Protein AF-A6YIL5-F1 (afdb_monomer)

Structure (mmCIF, N/CA/C/O backbone):
data_AF-A6YIL5-F1
#
_entry.id   AF-A6YIL5-F1
#
loop_
_atom_site.group_PDB
_atom_site.id
_atom_site.type_symbol
_atom_site.label_atom_id
_atom_site.label_alt_id
_atom_site.label_comp_id
_atom_site.label_asym_id
_atom_site.label_entity_id
_atom_site.label_seq_id
_atom_site.pdbx_PDB_ins_code
_atom_site.Cartn_x
_atom_site.Cartn_y
_atom_site.Cartn_z
_atom_site.occupancy
_atom_site.B_iso_or_equiv
_atom_site.auth_seq_id
_atom_site.auth_comp_id
_atom_site.auth_asym_id
_atom_site.auth_atom_id
_atom_site.pdbx_PDB_model_num
ATOM 1 N N . LEU A 1 1 ? -12.002 5.987 11.612 1.00 59.53 1 LEU A N 1
ATOM 2 C CA . LEU A 1 1 ? -11.703 4.938 12.611 1.00 59.53 1 LEU A CA 1
ATOM 3 C C . LEU A 1 1 ? -12.936 4.594 13.446 1.00 59.53 1 LEU A C 1
ATOM 5 O O . LEU A 1 1 ? -13.471 3.524 13.217 1.00 59.53 1 LEU A O 1
ATOM 9 N N . HIS A 1 2 ? -13.482 5.503 14.271 1.00 63.44 2 HIS A N 1
ATOM 10 C CA . HIS A 1 2 ? -14.626 5.208 15.163 1.00 63.44 2 HIS A CA 1
ATOM 11 C C . HIS A 1 2 ? -15.885 4.607 14.485 1.00 63.44 2 HIS A C 1
ATOM 13 O O . HIS A 1 2 ? -16.531 3.752 15.080 1.00 63.44 2 HIS A O 1
ATOM 19 N N . TRP A 1 3 ? -16.233 4.991 13.249 1.00 64.94 3 TRP A N 1
ATOM 20 C CA . TRP A 1 3 ? -17.377 4.387 12.539 1.00 64.94 3 TRP A CA 1
AT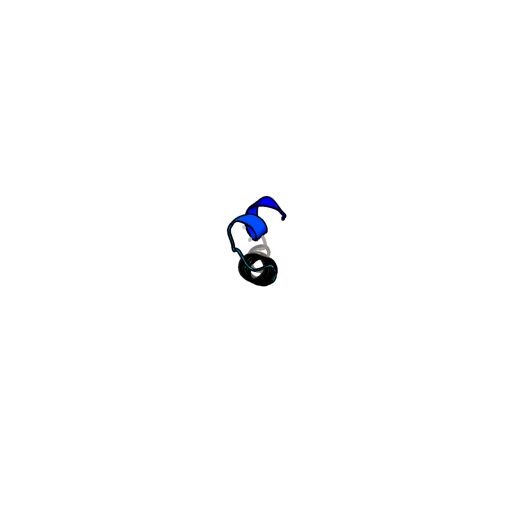OM 21 C C . TRP A 1 3 ? -17.144 2.949 12.059 1.00 64.94 3 TRP A C 1
ATOM 23 O O . TRP A 1 3 ? -18.105 2.208 11.935 1.00 64.94 3 TRP A O 1
ATOM 33 N N . TYR A 1 4 ? -15.895 2.541 11.826 1.00 59.41 4 TYR A N 1
ATOM 34 C CA . TYR A 1 4 ? -15.569 1.185 11.370 1.00 59.41 4 TYR A CA 1
ATOM 35 C C . TYR A 1 4 ? -15.314 0.239 12.552 1.00 59.41 4 TYR A C 1
ATOM 37 O O . TYR A 1 4 ? -15.790 -0.889 12.544 1.00 59.41 4 TYR A O 1
ATOM 45 N N . THR A 1 5 ? -14.691 0.726 13.630 1.00 60.41 5 THR A N 1
ATOM 46 C CA . THR A 1 5 ? -14.567 -0.042 14.882 1.00 60.41 5 THR A CA 1
ATOM 47 C C . THR A 1 5 ? -15.891 -0.144 15.652 1.00 60.41 5 THR A C 1
ATOM 49 O O . THR A 1 5 ? -16.096 -1.086 16.410 1.00 60.41 5 THR A O 1
ATOM 52 N N . GLY A 1 6 ? -16.831 0.786 15.431 1.00 63.84 6 GLY A N 1
ATOM 53 C CA . GLY A 1 6 ? -18.193 0.729 15.978 1.00 63.84 6 GLY A CA 1
ATOM 54 C C . GLY A 1 6 ? -19.100 -0.332 15.338 1.00 63.84 6 GLY A C 1
ATOM 5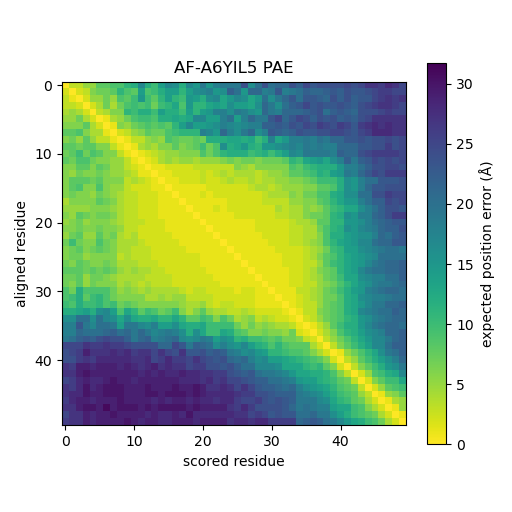5 O O . GL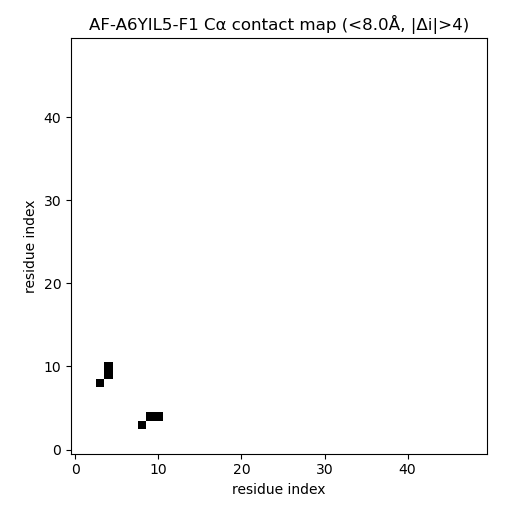Y A 1 6 ? -20.069 -0.744 15.967 1.00 63.84 6 GLY A O 1
ATOM 56 N N . GLU A 1 7 ? -18.762 -0.799 14.132 1.00 71.12 7 GLU A N 1
ATOM 57 C CA . GLU A 1 7 ? -19.467 -1.861 13.391 1.00 71.12 7 GLU A CA 1
ATOM 58 C C . GLU A 1 7 ? -18.790 -3.242 13.557 1.00 71.12 7 GLU A C 1
ATOM 60 O O . GLU A 1 7 ? -19.210 -4.220 12.9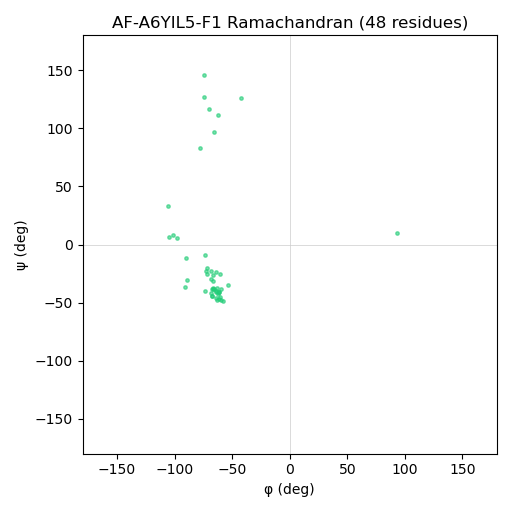44 1.00 71.12 7 GLU A O 1
ATOM 65 N N . GLY A 1 8 ? -17.762 -3.344 14.413 1.00 69.75 8 GLY A N 1
ATOM 66 C CA . GLY A 1 8 ? -17.103 -4.611 14.752 1.00 69.75 8 GLY A CA 1
ATOM 67 C C . GLY A 1 8 ? -15.879 -4.971 13.908 1.00 69.75 8 GLY A C 1
ATOM 68 O O . GLY A 1 8 ? -15.396 -6.092 14.031 1.00 69.75 8 GLY A O 1
ATOM 69 N N . MET A 1 9 ? -15.378 -4.044 13.086 1.00 78.31 9 MET A N 1
ATOM 70 C CA . MET A 1 9 ? -14.121 -4.212 12.350 1.00 78.31 9 MET A CA 1
ATOM 71 C C . MET A 1 9 ? -12.939 -4.057 13.317 1.00 78.31 9 MET A C 1
ATOM 73 O O . MET A 1 9 ? -12.882 -3.067 14.060 1.00 78.31 9 MET A O 1
ATOM 77 N N . ASP A 1 10 ? -12.026 -5.028 13.344 1.00 80.75 10 ASP A N 1
ATOM 78 C CA . ASP A 1 10 ? -10.888 -5.013 14.273 1.00 80.75 10 ASP A CA 1
ATOM 79 C C . ASP A 1 10 ? -9.851 -3.979 13.807 1.00 80.75 10 ASP A C 1
ATOM 81 O O . ASP A 1 10 ? -9.641 -3.762 12.612 1.00 80.75 10 ASP A O 1
ATOM 85 N N . GLU A 1 11 ? -9.170 -3.322 14.743 1.00 76.12 11 GLU A N 1
ATOM 86 C CA . GLU A 1 11 ? -8.124 -2.346 14.417 1.00 76.12 11 GLU A CA 1
ATOM 87 C C . GLU A 1 11 ? -6.974 -2.997 13.632 1.00 76.12 11 GLU A C 1
ATOM 89 O O . GLU A 1 11 ? -6.319 -2.334 12.828 1.00 76.12 11 GLU A O 1
ATOM 94 N N . MET A 1 12 ? -6.775 -4.309 13.795 1.00 84.44 12 MET A N 1
ATOM 95 C CA . MET A 1 12 ? -5.808 -5.085 13.016 1.00 84.44 12 MET A CA 1
ATOM 96 C C . MET A 1 12 ? -6.191 -5.227 11.536 1.00 84.44 12 MET A C 1
ATOM 98 O O . MET A 1 12 ? -5.295 -5.240 10.694 1.00 84.44 12 MET A O 1
ATOM 102 N N . GLU A 1 13 ? -7.484 -5.234 11.192 1.00 83.56 13 GLU A N 1
ATOM 103 C CA . GLU A 1 13 ? -7.935 -5.327 9.793 1.00 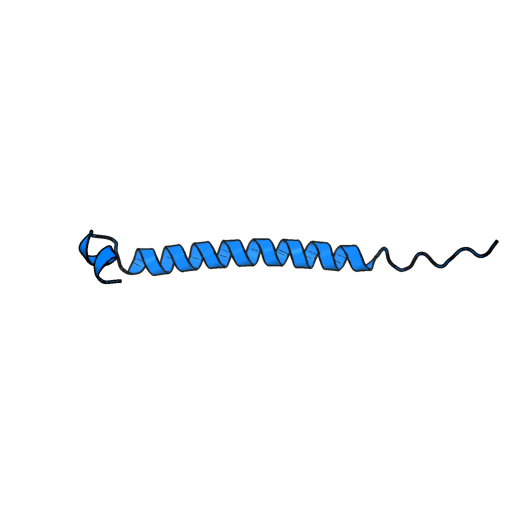83.56 13 GLU A CA 1
ATOM 104 C C . GLU A 1 13 ? -7.556 -4.075 8.987 1.00 83.56 13 GLU A C 1
ATOM 106 O O . GLU A 1 13 ? -7.345 -4.152 7.777 1.00 83.56 13 GLU A O 1
ATOM 111 N N . PHE A 1 14 ? -7.399 -2.921 9.646 1.00 80.75 14 PHE A N 1
ATOM 112 C CA . PHE A 1 14 ? -6.860 -1.722 8.999 1.00 80.75 14 PHE A CA 1
ATOM 113 C C . PHE A 1 14 ? -5.388 -1.887 8.622 1.00 80.75 14 PHE A C 1
ATOM 115 O O . PHE A 1 14 ? -5.008 -1.535 7.507 1.00 80.75 14 PHE A O 1
ATOM 122 N N . THR A 1 15 ? -4.578 -2.447 9.521 1.00 87.75 15 THR A N 1
ATOM 123 C CA . THR A 1 15 ? -3.151 -2.702 9.273 1.00 87.75 15 THR A CA 1
ATOM 124 C C . THR A 1 15 ? -2.957 -3.764 8.187 1.00 87.75 15 THR A C 1
ATOM 126 O O . THR A 1 15 ? -2.072 -3.636 7.343 1.00 87.75 15 THR A O 1
ATOM 129 N N . GLU A 1 16 ? -3.805 -4.795 8.157 1.00 90.75 16 GLU A N 1
ATOM 130 C CA . GLU A 1 16 ? -3.783 -5.816 7.102 1.00 90.75 16 GLU A CA 1
ATOM 131 C C . GLU A 1 16 ? -4.200 -5.244 5.741 1.00 90.75 16 GLU A C 1
ATOM 133 O O . GLU A 1 16 ? -3.532 -5.490 4.737 1.00 90.75 16 GLU A O 1
ATOM 138 N N . ALA A 1 17 ? -5.263 -4.433 5.691 1.00 90.56 17 ALA A N 1
ATOM 139 C CA . ALA A 1 17 ? -5.688 -3.770 4.460 1.00 90.56 17 ALA A CA 1
ATOM 140 C C . ALA A 1 17 ? -4.632 -2.781 3.934 1.00 90.56 17 ALA A C 1
ATOM 142 O O . ALA A 1 17 ? -4.418 -2.700 2.723 1.00 90.56 17 ALA A O 1
ATOM 143 N N . GLU A 1 18 ? -3.948 -2.064 4.830 1.00 92.38 18 GLU A N 1
ATOM 144 C CA . GLU A 1 18 ? -2.824 -1.192 4.484 1.00 92.38 18 GLU A CA 1
ATOM 145 C C . GLU A 1 18 ? -1.648 -1.993 3.906 1.00 92.38 18 GLU A C 1
ATOM 147 O O . GLU A 1 18 ? -1.130 -1.633 2.849 1.00 92.38 18 GLU A O 1
ATOM 152 N N . SER A 1 19 ? -1.269 -3.111 4.538 1.00 94.25 19 SER A N 1
ATOM 153 C CA . SER A 1 19 ? -0.224 -4.004 4.017 1.00 94.25 19 SER A CA 1
ATOM 154 C C . SER A 1 19 ? -0.571 -4.522 2.622 1.00 94.25 19 SER A C 1
ATOM 156 O O . SER A 1 19 ? 0.232 -4.377 1.706 1.00 94.25 19 SER A O 1
ATOM 158 N N . ASN A 1 20 ? -1.793 -5.026 2.426 1.00 93.12 20 ASN A N 1
ATOM 159 C CA . ASN A 1 20 ? -2.248 -5.537 1.131 1.00 93.12 20 ASN A CA 1
ATOM 160 C C . ASN A 1 20 ? -2.200 -4.463 0.028 1.00 93.12 20 ASN A C 1
ATOM 162 O O . ASN A 1 20 ? -1.865 -4.756 -1.120 1.00 93.12 20 ASN A O 1
ATOM 166 N N . MET A 1 21 ? -2.536 -3.211 0.357 1.00 96.25 21 MET A N 1
ATOM 167 C CA . MET A 1 21 ? -2.438 -2.100 -0.592 1.00 96.25 21 MET A CA 1
ATOM 168 C C . MET A 1 21 ? -0.979 -1.778 -0.934 1.00 96.25 21 MET A C 1
ATOM 170 O O . MET A 1 21 ? -0.667 -1.544 -2.102 1.00 96.25 21 MET A O 1
ATOM 174 N N . ASN A 1 22 ? -0.090 -1.779 0.060 1.00 95.50 22 ASN A N 1
ATOM 175 C CA . ASN A 1 22 ? 1.335 -1.523 -0.143 1.00 95.50 22 ASN A CA 1
ATOM 176 C C . ASN A 1 22 ? 2.006 -2.625 -0.973 1.00 95.50 22 ASN A C 1
ATOM 178 O O . ASN A 1 22 ? 2.827 -2.312 -1.838 1.00 95.50 22 ASN A O 1
ATOM 182 N N . ASP A 1 23 ? 1.623 -3.885 -0.766 1.00 96.81 23 ASP A N 1
ATOM 183 C CA . ASP A 1 23 ? 2.104 -5.019 -1.560 1.00 96.81 23 ASP A CA 1
ATOM 184 C C . ASP A 1 23 ? 1.699 -4.853 -3.031 1.00 96.81 23 ASP A C 1
ATOM 186 O O . ASP A 1 23 ? 2.549 -4.909 -3.920 1.00 96.81 23 ASP A O 1
ATOM 190 N N . LEU A 1 24 ? 0.433 -4.508 -3.294 1.00 97.06 24 LEU A N 1
ATOM 191 C CA . LEU A 1 24 ? -0.056 -4.257 -4.652 1.00 97.06 24 LEU A CA 1
ATOM 192 C C . LEU A 1 24 ? 0.686 -3.101 -5.340 1.00 97.06 24 LEU A C 1
ATOM 194 O O . LEU A 1 24 ? 1.065 -3.209 -6.504 1.00 97.06 24 LEU A O 1
ATOM 198 N N . VAL A 1 25 ? 0.898 -1.984 -4.637 1.00 95.12 25 VAL A N 1
ATOM 199 C CA . VAL A 1 25 ? 1.651 -0.838 -5.180 1.00 95.12 25 VAL A CA 1
ATOM 200 C C . VAL A 1 25 ? 3.090 -1.241 -5.504 1.00 95.12 25 VAL A C 1
ATOM 202 O O . VAL A 1 25 ? 3.607 -0.865 -6.556 1.00 95.12 25 VAL A O 1
ATOM 205 N N . SER A 1 26 ? 3.712 -2.039 -4.636 1.00 95.25 26 SER A N 1
ATOM 206 C CA . SER A 1 26 ? 5.077 -2.533 -4.829 1.00 95.25 26 SER A CA 1
ATOM 207 C C . SER A 1 26 ? 5.189 -3.448 -6.051 1.00 95.25 26 SER A C 1
ATOM 209 O O . SER A 1 26 ? 6.137 -3.315 -6.823 1.00 95.25 26 SER A O 1
ATOM 211 N N . GLU A 1 27 ? 4.204 -4.322 -6.283 1.00 95.19 27 GLU A N 1
ATOM 212 C CA . GLU A 1 27 ? 4.142 -5.162 -7.485 1.00 95.19 27 GLU A CA 1
ATOM 213 C C . GLU A 1 27 ? 4.084 -4.319 -8.766 1.00 95.19 27 GL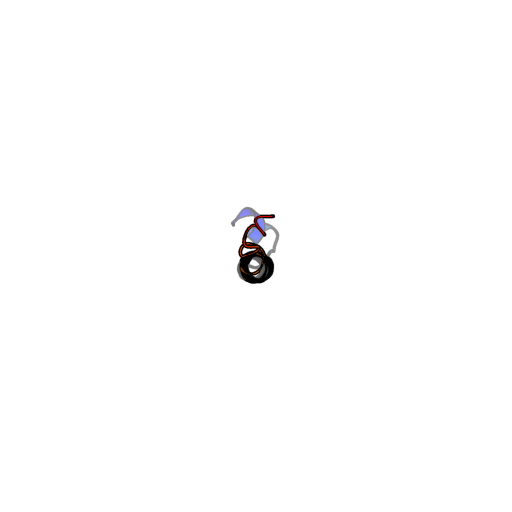U A C 1
ATOM 215 O O . GLU A 1 27 ? 4.859 -4.549 -9.695 1.00 95.19 27 GLU A O 1
ATOM 220 N N . TYR A 1 28 ? 3.214 -3.304 -8.819 1.00 94.44 28 TYR A N 1
ATOM 221 C CA . TYR A 1 28 ? 3.132 -2.416 -9.984 1.00 94.44 28 TYR A CA 1
ATOM 22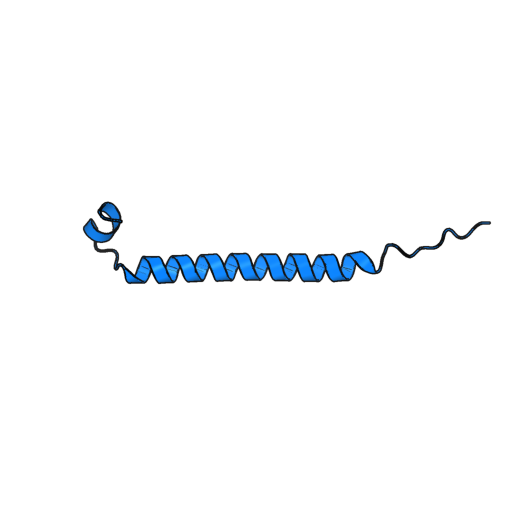2 C C . TYR A 1 28 ? 4.427 -1.644 -10.225 1.00 94.44 28 TYR A C 1
ATOM 224 O O . TYR A 1 28 ? 4.845 -1.518 -11.378 1.00 94.44 28 TYR A O 1
ATOM 232 N N . GLN A 1 29 ? 5.068 -1.157 -9.160 1.00 93.06 29 GLN A N 1
ATOM 233 C CA . GLN A 1 29 ? 6.342 -0.457 -9.285 1.00 93.06 29 GLN A CA 1
ATOM 234 C C . GLN A 1 29 ? 7.419 -1.383 -9.853 1.00 93.06 29 GLN A C 1
ATOM 236 O O . GLN A 1 29 ? 8.130 -0.997 -10.773 1.00 93.06 29 GLN A O 1
ATOM 241 N N . GLN A 1 30 ? 7.477 -2.635 -9.393 1.00 92.50 30 GLN A N 1
ATOM 242 C CA . GLN A 1 30 ? 8.431 -3.611 -9.913 1.00 92.50 30 GLN A CA 1
ATOM 243 C C . GLN A 1 30 ? 8.230 -3.885 -11.410 1.00 92.50 30 GLN A C 1
ATOM 245 O O . GLN A 1 30 ? 9.211 -3.982 -12.146 1.00 92.50 30 GLN A O 1
ATOM 250 N N . TYR A 1 31 ? 6.984 -3.997 -11.884 1.00 90.88 31 TYR A N 1
ATOM 251 C CA . TYR A 1 31 ? 6.713 -4.158 -13.317 1.00 90.88 31 TYR A CA 1
ATOM 252 C C . TYR A 1 31 ? 7.087 -2.918 -14.127 1.00 90.88 31 TYR A C 1
ATOM 254 O O . TYR A 1 31 ? 7.592 -3.057 -15.239 1.00 90.88 31 TYR A O 1
ATOM 262 N N . GLN A 1 32 ? 6.843 -1.722 -13.586 1.00 85.81 32 GLN A N 1
ATOM 263 C CA . GLN A 1 32 ? 7.251 -0.475 -14.225 1.00 85.81 32 GLN A CA 1
ATOM 264 C C . GLN A 1 32 ? 8.774 -0.390 -14.338 1.00 85.81 32 GLN A C 1
ATOM 266 O O . GLN A 1 32 ? 9.278 -0.106 -15.419 1.00 85.81 32 GLN A O 1
ATOM 271 N N . ASP A 1 33 ? 9.492 -0.674 -13.253 1.00 88.75 33 ASP A N 1
ATOM 272 C CA . ASP A 1 33 ? 10.953 -0.626 -13.215 1.00 88.75 33 ASP A CA 1
ATOM 273 C C . ASP A 1 33 ? 11.553 -1.683 -14.156 1.00 88.75 33 ASP A C 1
ATOM 275 O O . ASP A 1 33 ? 12.462 -1.385 -14.923 1.00 88.75 33 ASP A O 1
ATOM 279 N N . ALA A 1 34 ? 10.980 -2.892 -14.196 1.00 83.50 34 ALA A N 1
ATOM 280 C CA . ALA A 1 34 ? 11.397 -3.946 -15.123 1.00 83.50 34 ALA A CA 1
ATOM 281 C C . ALA A 1 34 ? 11.101 -3.617 -16.598 1.00 83.50 34 ALA A C 1
ATOM 283 O O . ALA A 1 34 ? 11.825 -4.064 -17.488 1.00 83.50 34 ALA A O 1
ATOM 284 N N . ALA A 1 35 ? 10.031 -2.866 -16.876 1.00 78.81 35 ALA A N 1
ATOM 285 C CA . ALA A 1 35 ? 9.734 -2.378 -18.219 1.00 78.81 35 ALA A CA 1
ATOM 286 C C . ALA A 1 35 ? 10.677 -1.232 -18.619 1.00 78.81 35 ALA A C 1
ATOM 288 O O . ALA A 1 35 ? 11.154 -1.218 -19.749 1.00 78.81 35 ALA A O 1
ATOM 289 N N . ALA A 1 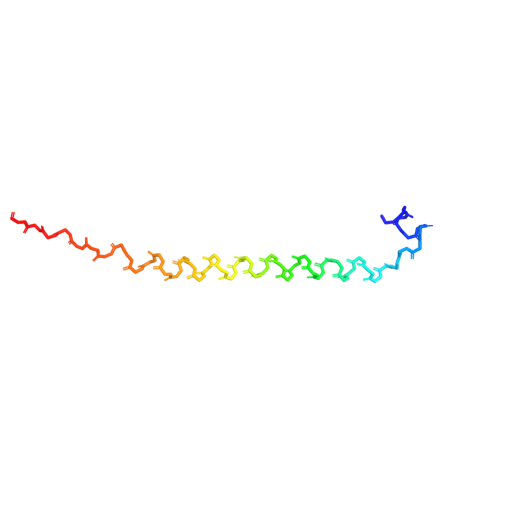36 ? 10.993 -0.326 -17.692 1.00 73.81 36 ALA A N 1
ATOM 290 C CA . ALA A 1 36 ? 11.914 0.787 -17.909 1.00 73.81 36 ALA A CA 1
ATOM 291 C C . ALA A 1 36 ? 13.367 0.318 -18.116 1.00 73.81 36 ALA A C 1
ATOM 293 O O . ALA A 1 36 ? 14.053 0.841 -18.991 1.00 73.81 36 ALA A O 1
ATOM 294 N N . ASP A 1 37 ? 13.811 -0.713 -17.387 1.00 65.31 37 ASP A N 1
ATOM 295 C CA . ASP A 1 37 ? 15.118 -1.357 -17.600 1.00 65.31 37 ASP A CA 1
ATOM 296 C C . ASP A 1 37 ? 15.224 -2.039 -18.980 1.00 65.31 37 ASP A C 1
ATOM 298 O O . ASP A 1 37 ? 16.323 -2.212 -19.499 1.00 65.31 37 ASP A O 1
ATOM 302 N N . ASN A 1 38 ? 14.096 -2.410 -19.597 1.00 59.16 38 ASN A N 1
ATOM 303 C CA . ASN A 1 38 ? 14.038 -2.995 -20.943 1.00 59.16 38 ASN A CA 1
ATOM 304 C C . ASN A 1 38 ? 13.920 -1.916 -22.041 1.00 59.16 38 ASN A C 1
ATOM 306 O O . ASN A 1 38 ? 14.431 -2.078 -23.145 1.00 59.16 38 ASN A O 1
ATOM 310 N N . GLU A 1 39 ? 13.288 -0.779 -21.740 1.00 57.59 39 GLU A N 1
ATOM 311 C CA . GLU A 1 39 ? 13.137 0.343 -22.679 1.00 57.59 39 GLU A CA 1
ATOM 312 C C . GLU A 1 39 ? 14.475 1.049 -22.985 1.00 57.59 39 GLU A C 1
ATOM 314 O O . GLU A 1 39 ? 14.629 1.635 -24.054 1.00 57.59 39 GLU A O 1
ATOM 319 N N . GLY A 1 40 ? 15.474 0.933 -22.101 1.00 52.38 40 GLY A N 1
ATOM 320 C CA . GLY A 1 40 ? 16.824 1.478 -22.296 1.00 52.38 40 GLY A CA 1
ATOM 321 C C . GLY A 1 40 ? 17.717 0.738 -23.306 1.00 52.38 40 GLY A C 1
ATOM 322 O O . GLY A 1 40 ? 18.784 1.252 -23.631 1.00 52.38 40 GLY A O 1
ATOM 323 N N . GLU A 1 41 ? 17.318 -0.437 -23.816 1.00 52.66 41 GLU A N 1
ATOM 324 C CA . GLU A 1 41 ? 18.076 -1.180 -24.848 1.00 52.66 41 GLU A CA 1
ATOM 325 C C . GLU A 1 41 ? 17.683 -0.813 -26.296 1.00 52.66 41 GLU A C 1
ATOM 327 O O . GLU A 1 41 ? 18.398 -1.178 -27.228 1.00 52.66 41 GLU A O 1
ATOM 332 N N . TYR A 1 42 ? 16.585 -0.077 -26.516 1.00 51.75 42 TYR A N 1
ATOM 333 C CA . TYR A 1 42 ? 16.050 0.217 -27.861 1.00 51.75 42 TYR A CA 1
ATOM 334 C C . TYR A 1 42 ? 16.376 1.624 -28.398 1.00 51.75 42 TYR A C 1
ATOM 336 O O . TYR A 1 42 ? 15.848 2.004 -29.440 1.00 51.75 42 TYR A O 1
ATOM 344 N N . ASP A 1 43 ? 17.236 2.393 -27.723 1.00 52.62 43 ASP A N 1
ATOM 345 C CA . ASP A 1 43 ? 17.590 3.772 -28.119 1.00 52.62 43 ASP A CA 1
ATOM 346 C C . ASP A 1 43 ? 18.996 3.894 -28.765 1.00 52.62 43 ASP A C 1
ATOM 348 O O . ASP A 1 43 ? 19.452 4.995 -29.066 1.00 52.62 43 ASP A O 1
ATOM 352 N N . GLU A 1 44 ? 19.685 2.771 -29.030 1.00 56.38 44 GLU A N 1
ATOM 353 C CA . GLU A 1 44 ? 20.984 2.709 -29.741 1.00 56.38 44 GLU A CA 1
ATOM 354 C C . GLU A 1 44 ? 20.869 2.174 -31.191 1.00 56.38 44 GLU A C 1
ATOM 356 O O . GLU A 1 44 ? 21.786 1.537 -31.715 1.00 56.38 44 GLU A O 1
ATOM 361 N N . GLU A 1 45 ? 19.769 2.441 -31.905 1.00 57.59 45 GLU A N 1
ATOM 362 C CA . GLU A 1 45 ? 19.780 2.320 -33.373 1.00 57.59 45 GLU A CA 1
ATOM 363 C C . GLU A 1 45 ? 20.477 3.550 -33.983 1.00 57.59 45 GLU A C 1
ATOM 365 O O . GLU A 1 45 ? 19.845 4.527 -34.390 1.00 57.59 45 GLU A O 1
ATOM 370 N N . GLU A 1 46 ? 21.814 3.501 -34.026 1.00 61.41 46 GLU A N 1
ATOM 371 C CA . GLU A 1 46 ? 22.663 4.389 -34.833 1.00 61.41 46 GLU A CA 1
ATOM 372 C C . GLU A 1 46 ? 22.045 4.570 -36.236 1.00 61.41 46 GLU A C 1
ATOM 374 O O . GLU A 1 46 ? 21.780 3.571 -36.920 1.00 61.41 46 GLU A O 1
ATOM 379 N N . PRO A 1 47 ? 21.810 5.809 -36.713 1.00 52.59 47 PRO A N 1
ATOM 380 C CA . PRO A 1 47 ? 21.280 6.014 -38.050 1.00 52.59 47 PRO A CA 1
ATOM 381 C C . PRO A 1 47 ? 22.288 5.468 -39.064 1.00 52.59 47 PRO A C 1
ATOM 383 O O . PRO A 1 47 ? 23.370 6.026 -39.248 1.00 52.59 47 PRO A O 1
ATOM 386 N N . ILE A 1 48 ? 21.931 4.376 -39.744 1.00 63.50 48 ILE A N 1
ATOM 387 C CA . ILE A 1 48 ? 22.696 3.875 -40.887 1.00 63.50 48 ILE A CA 1
ATOM 388 C C . ILE A 1 48 ? 22.577 4.921 -42.001 1.00 63.50 48 ILE A C 1
ATOM 390 O O . ILE A 1 48 ? 21.580 4.980 -42.725 1.00 63.50 48 ILE A O 1
ATOM 394 N N . GLU A 1 49 ? 23.583 5.786 -42.099 1.00 63.34 49 GLU A N 1
ATOM 395 C CA . GLU A 1 49 ? 23.722 6.771 -43.167 1.00 63.34 49 GLU A CA 1
ATOM 396 C C . GLU A 1 49 ? 24.063 6.028 -44.476 1.00 63.34 49 GLU A C 1
ATOM 398 O O . GLU A 1 49 ? 25.080 5.336 -44.558 1.00 63.34 49 GLU A O 1
ATOM 403 N N . ASN A 1 50 ? 23.168 6.115 -45.470 1.00 66.12 50 ASN A N 1
ATOM 404 C CA . ASN A 1 50 ? 23.329 5.539 -46.815 1.00 66.12 50 ASN A CA 1
ATOM 405 C C . ASN A 1 50 ? 23.978 6.529 -47.786 1.00 66.12 50 ASN A C 1
ATOM 407 O O . ASN A 1 50 ? 23.553 7.708 -47.777 1.00 66.12 50 ASN A O 1
#

Radius of gyration: 22.36 Å; Cα contacts (8 Å, |Δi|>4): 3; chains: 1; bounding box: 43×13×63 Å

pLDDT: mean 76.21, std 15.5, range [51.75, 97.06]

Foldseek 3Di:
DCVCVVVPHDPVVVVVVVVVVVVVVVVVVVVVVVVVVVVVVPPPPDPPDD

Mean predicted aligned error: 12.54 Å

Sequence (50 aa):
LHWYTGEGMDEMEFTEAESNMNDLVSEYQQYQDAAADNEGEYDEEEPIEN

Secondary structure (DSSP, 8-state):
-HHHHTTT--HHHHHHHHHHHHHHHHHHHHHHHHHHHHHTTSS-------

Solvent-accessible surface area (backbone atoms only — not comparable to full-atom values): 3144 Å² total; per-residue (Å²): 106,72,77,49,51,70,74,72,48,56,78,62,55,55,55,52,53,52,49,55,51,51,52,53,50,51,53,54,49,51,53,50,52,58,49,53,68,55,59,71,72,74,78,75,75,72,81,83,82,128

Organism: Populus tremuloides (NCBI:txid3693)

InterPro domains:
  IPR008280 Tubulin/FtsZ, C-terminal [SSF55307] (1-32)
  IPR023123 Tubulin, C-termin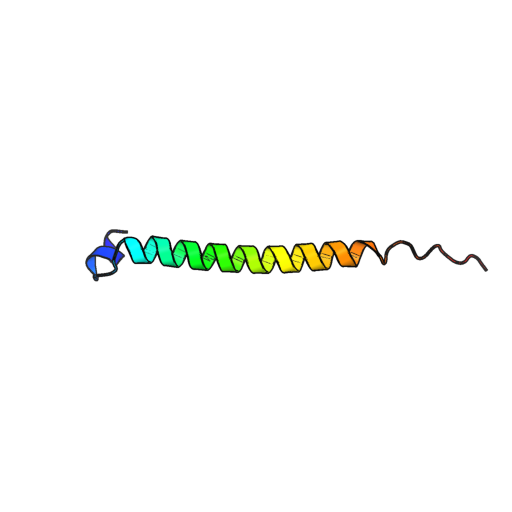al [G3DSA:1.10.287.600] (1-49)